Protein AF-A0A7S3YB94-F1 (afdb_monomer_lite)

Organism: Heterosigma akashiwo (NCBI:txid2829)

InterPro domains:
  IPR000061 SWAP/Surp [PF01805] (27-77)
  IPR000061 SWAP/Surp [PS50128] (28-70)
  IPR000061 SWAP/Surp [SM00648] (26-79)
  IPR022030 Splicing factor 3A subunit 1, conserved domain [PF12230] (96-157)
  IPR035967 SWAP/Surp superfamily [G3DSA:1.10.10.790] (22-78)
  IPR035967 SWAP/Surp superfamily [SSF109905] (7-78)
  IPR045146 Splicing factor 3A subunit 1 [PTHR15316] (6-153)

Radius of gyration: 28.1 Å; chains: 1; bounding box: 71×50×61 Å

Foldseek 3Di:
DPLLVDDADDPLQDADDDPPDDPVLVVVLLVLLLCCLVVHDVSLVVCCVVCVVPPSPCCSPPPDPCVVVSVSSNSSNNCVVPPDPVNVVVVVLVVDPVSVVVSVVSNVSNVVVVVVVVVVVVVVVVVVVVVVVPDDPVPDDCPDDDDDDPVPPPPPPPDDDPDDD

Secondary structure (DSSP, 8-state):
--GGGSPPPP-TT-----TT--HHHHHHHHHHHHHHHHH-HHHHHHHHHHTTT-GGGGGGSTTSTTHHHHHHHHHHHHHHHS--HHHHHHHHGGG-HHHHHHHHHHHHHHHHHHHHHHHHHHHHHHHHHHHHHHS-TT-----------GGG------S------

Structure (mmCIF, N/CA/C/O backbone):
data_AF-A0A7S3YB94-F1
#
_entry.id   AF-A0A7S3YB94-F1
#
loop_
_atom_site.group_PDB
_atom_site.id
_atom_site.type_symbol
_atom_site.label_atom_id
_atom_site.label_alt_id
_atom_site.label_comp_id
_atom_site.label_asym_id
_atom_site.label_entity_id
_atom_site.label_seq_id
_atom_site.pdbx_PDB_ins_code
_atom_site.Cartn_x
_atom_site.Cartn_y
_atom_site.Cartn_z
_atom_site.occupancy
_atom_site.B_iso_or_equiv
_atom_site.auth_seq_id
_atom_site.auth_comp_id
_atom_site.auth_asym_id
_atom_site.auth_atom_id
_atom_site.pdbx_PDB_model_num
ATOM 1 N N . GLY A 1 1 ? -10.527 2.412 -29.761 1.00 51.38 1 GLY A N 1
ATOM 2 C CA . GLY A 1 1 ? -9.311 2.355 -28.932 1.00 51.38 1 GLY A CA 1
ATOM 3 C C . GLY A 1 1 ? -9.194 0.952 -28.405 1.00 51.38 1 GLY A C 1
ATOM 4 O O . GLY A 1 1 ? -10.223 0.408 -28.017 1.00 51.38 1 GLY A O 1
ATO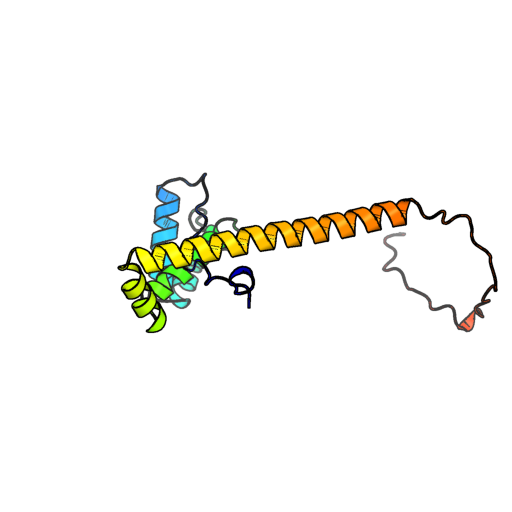M 5 N N . ASP A 1 2 ? -8.004 0.366 -28.475 1.00 60.91 2 ASP A N 1
ATOM 6 C CA . ASP A 1 2 ? -7.754 -0.992 -27.995 1.00 60.91 2 ASP A CA 1
ATOM 7 C C . ASP A 1 2 ? -8.085 -1.064 -26.487 1.00 60.91 2 ASP A C 1
ATOM 9 O O . ASP A 1 2 ? -7.669 -0.170 -25.739 1.00 60.91 2 ASP A O 1
ATOM 13 N N . PRO A 1 3 ? -8.869 -2.051 -26.008 1.00 59.72 3 PRO A N 1
ATOM 14 C CA . PRO A 1 3 ? -9.083 -2.251 -24.575 1.00 59.72 3 PRO A CA 1
ATOM 15 C C . PRO A 1 3 ? -7.771 -2.349 -23.777 1.00 59.72 3 PRO A C 1
ATOM 17 O O . PRO A 1 3 ? -7.775 -2.019 -22.596 1.00 59.72 3 PRO A O 1
ATOM 20 N N . ALA A 1 4 ? -6.645 -2.709 -24.405 1.00 62.25 4 ALA A N 1
ATOM 21 C CA . ALA A 1 4 ? -5.334 -2.769 -23.759 1.00 62.25 4 ALA A CA 1
ATOM 22 C C . ALA A 1 4 ? -4.737 -1.403 -23.348 1.00 62.25 4 ALA A C 1
ATOM 24 O O . ALA A 1 4 ? -3.797 -1.372 -22.554 1.00 62.25 4 ALA A O 1
ATOM 25 N N . ASP A 1 5 ? -5.262 -0.273 -23.837 1.00 67.69 5 ASP A N 1
ATOM 26 C CA . ASP A 1 5 ? -4.726 1.061 -23.510 1.00 67.69 5 ASP A CA 1
ATOM 27 C C . ASP A 1 5 ? -5.325 1.674 -22.234 1.00 67.69 5 ASP A C 1
ATOM 29 O O . ASP A 1 5 ? -4.767 2.616 -21.664 1.00 67.69 5 ASP A O 1
ATOM 33 N N . ARG A 1 6 ? -6.466 1.166 -21.754 1.00 79.06 6 ARG A N 1
ATOM 34 C CA . ARG A 1 6 ? -7.129 1.712 -20.564 1.00 79.06 6 ARG A CA 1
ATOM 35 C C . ARG A 1 6 ? -6.517 1.116 -19.303 1.00 79.06 6 ARG A C 1
ATOM 37 O O . ARG A 1 6 ? -6.617 -0.080 -19.051 1.00 79.06 6 ARG A O 1
ATOM 44 N N . LYS A 1 7 ? -5.936 1.968 -18.454 1.00 84.44 7 LYS A N 1
ATOM 45 C CA . LYS A 1 7 ? -5.388 1.535 -17.163 1.00 84.44 7 LYS A CA 1
ATOM 46 C C . LYS A 1 7 ? -6.494 0.900 -16.300 1.00 84.44 7 LYS A C 1
ATOM 48 O O . LYS A 1 7 ? -7.483 1.577 -16.009 1.00 84.44 7 LYS A O 1
ATOM 53 N N . PRO A 1 8 ? -6.358 -0.370 -15.873 1.00 86.19 8 PRO A N 1
ATOM 54 C CA . PRO A 1 8 ? -7.345 -1.015 -15.023 1.00 86.19 8 PRO A CA 1
ATOM 55 C C . PRO A 1 8 ? -7.399 -0.334 -13.644 1.00 86.19 8 PRO A C 1
ATOM 57 O O . PRO A 1 8 ? -6.379 0.177 -13.167 1.00 86.19 8 PRO A O 1
ATOM 60 N N . PRO A 1 9 ? -8.563 -0.352 -12.968 1.00 83.38 9 PRO A N 1
ATOM 61 C CA . PRO A 1 9 ? -8.719 0.256 -11.646 1.00 83.38 9 PRO A CA 1
ATOM 62 C C . PRO A 1 9 ? -7.762 -0.396 -10.638 1.00 83.38 9 PRO A C 1
ATOM 64 O O . PRO A 1 9 ? -7.574 -1.612 -10.721 1.00 83.38 9 PRO A O 1
ATOM 67 N N . PRO A 1 10 ? -7.146 0.355 -9.704 1.00 82.75 10 PRO A N 1
ATOM 68 C CA . PRO A 1 10 ? -6.154 -0.166 -8.760 1.00 82.75 10 PRO A CA 1
ATOM 69 C C . PRO A 1 10 ? -6.734 -1.215 -7.795 1.00 82.75 10 PRO A C 1
ATOM 71 O O . PRO A 1 10 ? -7.940 -1.297 -7.581 1.00 82.75 10 PRO A O 1
ATOM 74 N N . ARG A 1 11 ? -5.863 -2.047 -7.204 1.00 83.81 11 ARG A N 1
ATOM 75 C CA . ARG A 1 11 ? -6.259 -3.023 -6.171 1.00 83.81 11 ARG A CA 1
ATOM 76 C C . ARG A 1 11 ? -6.208 -2.378 -4.789 1.00 83.81 11 ARG A C 1
ATOM 78 O O . ARG A 1 11 ? -5.248 -2.565 -4.057 1.00 83.81 11 ARG A O 1
ATOM 85 N N . GLU A 1 12 ? -7.245 -1.630 -4.446 1.00 81.31 12 GLU A N 1
ATOM 86 C CA . GLU A 1 12 ? -7.280 -0.835 -3.207 1.00 81.31 12 GLU A CA 1
ATOM 87 C C . GLU A 1 12 ? -7.272 -1.680 -1.923 1.00 81.31 12 GLU A C 1
ATOM 89 O O . GLU A 1 12 ? -6.790 -1.227 -0.893 1.00 81.31 12 GLU A O 1
ATOM 94 N N . PHE A 1 13 ? -7.752 -2.926 -1.994 1.00 84.69 13 PHE A N 1
ATOM 95 C CA . PHE A 1 13 ? -7.882 -3.824 -0.837 1.00 84.69 13 PHE A CA 1
ATOM 96 C C . PHE A 1 13 ? -6.923 -5.023 -0.872 1.00 84.69 13 PHE A C 1
ATOM 98 O O . PHE A 1 13 ? -7.044 -5.942 -0.066 1.00 84.69 13 PHE A O 1
ATOM 105 N N . THR A 1 14 ? -5.978 -5.061 -1.818 1.00 86.12 14 THR A N 1
ATOM 106 C CA . THR A 1 14 ? -4.966 -6.126 -1.879 1.00 86.12 14 THR A CA 1
ATOM 107 C C . THR A 1 14 ? -3.658 -5.599 -1.321 1.00 86.12 14 THR A C 1
ATOM 109 O O . THR A 1 14 ? -2.946 -4.860 -1.995 1.00 86.12 14 THR A O 1
ATOM 112 N N . LEU A 1 15 ? -3.343 -6.001 -0.094 1.00 86.69 15 LEU A N 1
ATOM 113 C CA . LEU A 1 15 ? -2.124 -5.592 0.590 1.00 86.69 15 LEU A CA 1
ATOM 114 C C . LEU A 1 15 ? -1.088 -6.723 0.557 1.00 86.69 15 LEU A C 1
ATOM 116 O O . LEU A 1 15 ? -1.444 -7.870 0.840 1.00 86.69 15 LEU A O 1
ATOM 120 N N . PRO A 1 16 ? 0.185 -6.435 0.231 1.00 83.94 16 PRO A N 1
ATOM 121 C CA . PRO A 1 16 ? 1.249 -7.424 0.325 1.00 83.94 16 PRO A CA 1
ATOM 122 C C . PRO A 1 16 ? 1.500 -7.758 1.799 1.00 83.94 16 PRO A C 1
ATOM 124 O O . PRO A 1 16 ? 1.968 -6.919 2.569 1.00 83.94 16 PRO A O 1
ATOM 127 N N . HIS A 1 17 ? 1.161 -8.982 2.203 1.00 84.12 17 HIS A N 1
ATOM 128 C CA . HIS A 1 17 ? 1.396 -9.455 3.561 1.00 84.12 17 HIS A CA 1
ATOM 129 C C . HIS A 1 17 ? 2.846 -9.947 3.713 1.00 84.12 17 HIS A C 1
ATOM 131 O O . HIS A 1 17 ? 3.269 -10.799 2.926 1.00 84.12 17 HIS A O 1
ATOM 137 N N . PRO A 1 18 ? 3.618 -9.456 4.700 1.00 85.31 18 PRO A N 1
ATOM 138 C CA . PRO A 1 18 ? 4.976 -9.942 4.932 1.00 85.31 18 PRO A CA 1
ATOM 139 C C . PRO A 1 18 ? 4.968 -11.419 5.356 1.00 85.31 18 PRO A C 1
ATOM 141 O O . PRO A 1 18 ? 4.328 -11.781 6.337 1.00 85.31 18 PRO A O 1
ATOM 144 N N . ALA A 1 19 ? 5.697 -12.273 4.634 1.00 75.62 19 ALA A N 1
ATOM 145 C CA . ALA A 1 19 ? 5.631 -13.731 4.797 1.00 75.62 19 ALA A CA 1
ATOM 146 C C . ALA A 1 19 ? 6.264 -14.279 6.095 1.00 75.62 19 ALA A C 1
ATOM 148 O O . ALA A 1 19 ? 6.047 -15.439 6.428 1.00 75.62 19 ALA A O 1
ATOM 149 N N . LEU A 1 20 ? 7.061 -13.476 6.809 1.00 80.12 20 LEU A N 1
ATOM 150 C CA . LEU A 1 20 ? 7.878 -13.916 7.952 1.00 80.12 20 LEU A CA 1
ATOM 151 C C . LEU A 1 20 ? 7.397 -13.372 9.306 1.00 80.12 20 LEU A C 1
ATOM 153 O O . LEU A 1 20 ? 8.154 -13.386 10.273 1.00 80.12 20 LEU A O 1
ATOM 157 N N . LEU A 1 21 ? 6.166 -12.861 9.391 1.00 83.56 21 LEU A N 1
ATOM 158 C CA . LEU A 1 21 ? 5.635 -12.341 10.650 1.00 83.56 21 LEU A CA 1
ATOM 159 C C . LEU A 1 21 ? 5.046 -13.436 11.533 1.00 83.56 21 LEU A C 1
ATOM 161 O O . LEU A 1 21 ? 4.338 -14.328 11.067 1.00 83.56 21 LEU A O 1
ATOM 165 N N . VAL A 1 22 ? 5.282 -13.307 12.836 1.00 89.25 22 VAL A N 1
ATOM 166 C CA . VAL A 1 22 ? 4.600 -14.110 13.850 1.00 89.25 22 VAL A CA 1
ATOM 167 C C . VAL A 1 22 ? 3.122 -13.720 13.867 1.00 89.25 22 VAL A C 1
ATOM 169 O O . VAL A 1 22 ? 2.785 -12.540 13.784 1.00 89.25 22 VAL A O 1
ATOM 172 N N . ALA A 1 23 ? 2.225 -14.701 14.003 1.00 88.88 23 ALA A N 1
ATOM 173 C CA . ALA A 1 23 ? 0.776 -14.470 13.984 1.00 88.88 23 ALA A CA 1
ATOM 174 C C . ALA A 1 23 ? 0.323 -13.388 14.985 1.00 88.88 23 ALA A C 1
ATOM 176 O O . ALA A 1 23 ? -0.501 -12.542 14.653 1.00 88.88 23 ALA A O 1
ATOM 177 N N . VAL A 1 24 ? 0.924 -13.368 16.178 1.00 91.69 24 VAL A N 1
ATOM 178 C CA . VAL A 1 24 ? 0.624 -12.377 17.221 1.00 91.69 24 VAL A CA 1
ATOM 179 C C . VAL A 1 24 ? 0.980 -10.957 16.765 1.00 91.69 24 VAL A C 1
ATOM 181 O O . VAL A 1 24 ? 0.158 -10.054 16.903 1.00 91.69 24 VAL A O 1
ATOM 184 N N . ASP A 1 25 ? 2.150 -10.759 16.151 1.00 91.50 25 ASP A N 1
ATOM 185 C CA . ASP A 1 25 ? 2.573 -9.449 15.631 1.00 91.50 25 ASP A CA 1
ATOM 186 C C . ASP A 1 25 ? 1.645 -8.966 14.515 1.00 91.50 25 ASP A C 1
ATOM 188 O O . ASP A 1 25 ? 1.290 -7.788 14.451 1.00 91.50 25 ASP A O 1
ATOM 192 N N . VAL A 1 26 ? 1.192 -9.885 13.655 1.00 92.81 26 VAL A N 1
ATOM 193 C CA . VAL A 1 26 ? 0.203 -9.578 12.614 1.00 92.81 26 VAL A CA 1
ATOM 194 C C . VAL A 1 26 ? -1.086 -9.044 13.230 1.00 92.81 26 VAL A C 1
ATOM 196 O O . VAL A 1 26 ? -1.631 -8.052 12.737 1.00 92.81 26 VAL A O 1
ATOM 199 N N . ASP A 1 27 ? -1.573 -9.680 14.290 1.00 93.38 27 ASP A N 1
ATOM 200 C CA . ASP A 1 27 ? -2.812 -9.284 14.951 1.00 93.38 27 ASP A CA 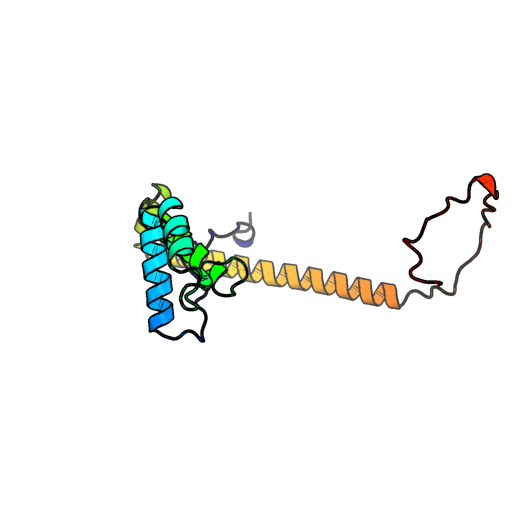1
ATOM 201 C C . ASP A 1 27 ? -2.663 -7.947 15.682 1.00 93.38 27 ASP A C 1
ATOM 203 O O . ASP A 1 27 ? -3.545 -7.095 15.572 1.00 93.38 27 ASP A O 1
ATOM 207 N N . ILE A 1 28 ? -1.521 -7.699 16.329 1.00 94.62 28 ILE A N 1
ATOM 208 C CA . ILE A 1 28 ? -1.211 -6.405 16.958 1.00 94.62 28 ILE A CA 1
ATOM 209 C C . ILE A 1 28 ? -1.210 -5.287 15.913 1.00 94.62 28 ILE A C 1
ATOM 211 O O . ILE A 1 28 ? -1.856 -4.252 16.103 1.00 94.62 28 ILE A O 1
ATOM 215 N N . VAL A 1 29 ? -0.530 -5.487 14.781 1.00 95.12 29 VAL A N 1
ATOM 216 C CA . VAL A 1 29 ? -0.480 -4.495 13.697 1.00 95.12 29 VAL A CA 1
ATOM 217 C C . VAL A 1 29 ? -1.873 -4.255 13.109 1.00 95.12 29 VAL A C 1
ATOM 219 O O . VAL A 1 29 ? -2.262 -3.110 12.881 1.00 95.12 29 VAL A O 1
ATOM 222 N N . LYS A 1 30 ? -2.667 -5.308 12.888 1.00 94.81 30 LYS A N 1
ATOM 223 C CA . LYS A 1 30 ? -4.038 -5.167 12.372 1.00 94.81 30 LYS A CA 1
ATOM 224 C C . LYS A 1 30 ? -4.942 -4.428 13.354 1.00 94.81 30 LYS A C 1
ATOM 226 O O . LYS A 1 30 ? -5.661 -3.525 12.933 1.00 94.81 30 LYS A O 1
ATOM 231 N N . LEU A 1 31 ? -4.900 -4.787 14.634 1.00 96.19 31 LEU A N 1
ATOM 232 C CA . LEU A 1 31 ? -5.734 -4.184 15.670 1.00 96.19 31 LEU A CA 1
ATOM 233 C C . LEU A 1 31 ? -5.403 -2.699 15.838 1.00 96.19 31 LEU A C 1
ATOM 235 O O . LEU A 1 31 ? -6.285 -1.843 15.807 1.00 96.19 31 LEU A O 1
ATOM 239 N N . THR A 1 32 ? -4.115 -2.376 15.946 1.00 96.00 32 THR A N 1
ATOM 240 C CA . THR A 1 32 ? -3.657 -0.983 16.034 1.00 96.00 32 THR A CA 1
ATOM 241 C C . THR A 1 32 ? -4.035 -0.182 14.792 1.00 96.00 32 THR A C 1
ATOM 243 O O . THR A 1 32 ? -4.459 0.969 14.923 1.00 96.00 32 THR A O 1
ATOM 246 N N . ALA A 1 33 ? -3.962 -0.781 13.600 1.00 96.31 33 ALA A N 1
ATOM 247 C CA . ALA A 1 33 ? -4.387 -0.138 12.362 1.00 96.31 33 ALA A CA 1
ATOM 248 C C . ALA A 1 33 ? -5.899 0.139 12.331 1.00 96.31 33 ALA A C 1
ATOM 250 O O . ALA A 1 33 ? -6.297 1.223 11.913 1.00 96.31 33 ALA A O 1
ATOM 251 N N . GLN A 1 34 ? -6.741 -0.775 12.824 1.00 96.12 34 GLN A N 1
ATOM 252 C CA . GLN A 1 34 ? -8.193 -0.566 12.922 1.00 96.12 34 GLN A CA 1
ATOM 253 C C . GLN A 1 34 ? -8.544 0.610 13.841 1.00 96.12 34 GLN A C 1
ATOM 255 O O . GLN A 1 34 ? -9.301 1.496 13.444 1.00 96.12 34 GLN A O 1
ATOM 260 N N . TYR A 1 35 ? -7.962 0.665 15.044 1.00 95.88 35 TYR A N 1
ATOM 261 C CA . TYR A 1 35 ? -8.196 1.785 15.964 1.00 95.88 35 TYR A CA 1
ATOM 262 C C . TYR A 1 35 ? -7.651 3.103 15.417 1.00 95.88 35 TYR A C 1
ATOM 264 O O . TYR A 1 35 ? -8.293 4.145 15.553 1.00 95.88 35 TYR A O 1
ATOM 272 N N . THR A 1 36 ? -6.503 3.058 14.742 1.00 96.12 36 THR A N 1
ATOM 273 C CA . THR A 1 36 ? -5.945 4.230 14.060 1.00 96.12 36 THR A CA 1
ATOM 274 C C . THR A 1 36 ? -6.858 4.707 12.934 1.00 96.12 36 THR A C 1
ATOM 276 O O . THR A 1 36 ? -7.053 5.910 12.792 1.00 96.12 36 THR A O 1
ATOM 279 N N . ALA A 1 37 ? -7.449 3.798 12.158 1.00 95.88 37 ALA A N 1
ATOM 280 C CA . ALA A 1 37 ? -8.381 4.143 11.090 1.00 95.88 37 ALA A CA 1
ATOM 281 C C . ALA A 1 37 ? -9.698 4.732 11.624 1.00 95.88 37 ALA A C 1
ATOM 283 O O . ALA A 1 37 ? -10.246 5.644 11.010 1.00 95.88 37 ALA A O 1
ATOM 284 N N . ALA A 1 38 ? -10.189 4.249 12.769 1.00 94.81 38 ALA A N 1
ATOM 285 C CA . ALA A 1 38 ? -11.437 4.720 13.370 1.00 94.81 38 ALA A CA 1
ATOM 286 C C . ALA A 1 38 ? -11.293 6.057 14.121 1.00 94.81 38 ALA A C 1
ATOM 288 O O . ALA A 1 38 ? -12.152 6.927 14.001 1.00 94.81 38 ALA A O 1
ATOM 289 N N . VAL A 1 39 ? -10.228 6.222 14.912 1.00 94.88 39 VAL A N 1
ATOM 290 C CA . VAL A 1 39 ? -10.029 7.397 15.788 1.00 94.88 39 VAL A CA 1
ATOM 291 C C . VAL A 1 39 ? -9.146 8.462 15.130 1.00 94.88 39 VAL A C 1
ATOM 293 O O . VAL A 1 39 ? -9.295 9.656 15.386 1.00 94.88 39 VAL A O 1
ATOM 296 N N . GLY A 1 40 ? -8.220 8.045 14.268 1.00 91.50 40 GLY A N 1
ATOM 297 C CA . GLY A 1 40 ? -7.313 8.921 13.537 1.00 91.50 40 GLY A CA 1
ATOM 298 C C . GLY A 1 40 ? -5.972 9.179 14.231 1.00 91.50 40 GLY A C 1
ATOM 299 O O . GLY A 1 40 ? -5.561 8.512 15.183 1.00 91.50 40 GLY A O 1
ATOM 300 N N . LYS A 1 41 ? -5.264 10.198 13.731 1.00 90.88 41 LYS A N 1
ATOM 301 C CA . LYS A 1 41 ? -3.896 10.563 14.144 1.00 90.88 41 LYS A CA 1
ATOM 302 C C . LYS A 1 41 ? -3.701 10.830 15.650 1.00 90.88 41 LYS A C 1
ATOM 304 O O . LYS A 1 41 ? -2.628 10.477 16.140 1.00 90.88 41 LYS A O 1
ATOM 309 N N . PRO A 1 42 ? -4.667 11.401 16.404 1.00 93.94 42 PRO A N 1
ATOM 310 C CA . PRO A 1 42 ? -4.492 11.619 17.843 1.00 93.94 42 PRO A CA 1
ATOM 311 C C . PRO A 1 42 ? -4.248 10.323 18.625 1.00 93.94 42 PRO A C 1
ATOM 313 O O . PRO A 1 42 ? -3.409 10.295 19.524 1.00 93.94 42 PRO A O 1
ATOM 316 N N . PHE A 1 43 ? -4.931 9.236 18.248 1.00 94.75 43 PHE A N 1
ATOM 317 C CA . PHE A 1 43 ? -4.733 7.921 18.857 1.00 94.75 43 PHE A CA 1
ATOM 318 C C . PHE A 1 43 ? -3.319 7.394 18.597 1.00 94.75 43 PHE A C 1
ATOM 320 O O . PHE A 1 43 ? -2.637 6.982 19.533 1.00 94.75 43 PHE A O 1
ATOM 327 N N . LEU A 1 44 ? -2.855 7.476 17.346 1.00 93.88 44 LEU A N 1
ATOM 328 C CA . LEU A 1 44 ? -1.518 7.022 16.962 1.00 93.88 44 LEU A CA 1
ATOM 329 C C . LEU A 1 44 ? -0.422 7.793 17.706 1.00 93.88 44 LEU A C 1
ATOM 331 O O . LEU A 1 44 ? 0.514 7.175 18.206 1.00 93.88 44 LEU A O 1
ATOM 335 N N . ALA A 1 45 ? -0.550 9.118 17.828 1.00 93.31 45 ALA A N 1
ATOM 336 C CA . ALA A 1 45 ? 0.414 9.939 18.561 1.00 93.31 45 ALA A CA 1
ATOM 337 C C . ALA A 1 45 ? 0.484 9.553 20.051 1.00 93.31 45 ALA A C 1
ATOM 339 O O . ALA A 1 45 ? 1.575 9.389 20.599 1.00 93.31 45 ALA A O 1
ATOM 340 N N . GLY A 1 46 ? -0.672 9.346 20.691 1.00 94.56 46 GLY A N 1
ATOM 341 C CA . GLY A 1 46 ? -0.736 8.904 22.085 1.00 94.56 46 GLY A CA 1
ATOM 342 C C . GLY A 1 46 ? -0.158 7.502 22.296 1.00 94.56 46 GLY A C 1
ATOM 343 O O .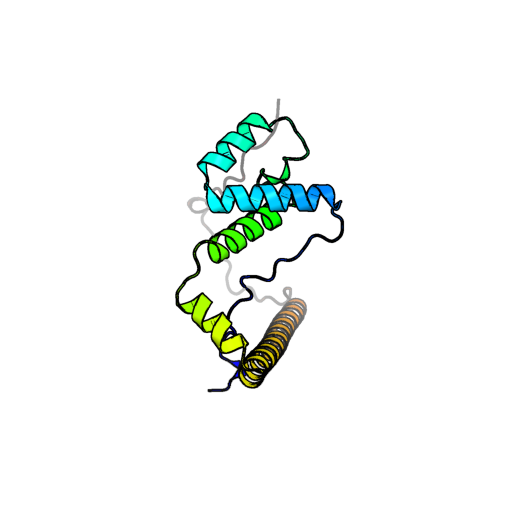 GLY A 1 46 ? 0.570 7.279 23.264 1.00 94.56 46 GLY A O 1
ATOM 344 N N . LEU A 1 47 ? -0.437 6.568 21.382 1.00 94.56 47 LEU A N 1
ATOM 345 C CA . LEU A 1 47 ? 0.111 5.212 21.421 1.00 94.56 47 LEU A CA 1
ATOM 346 C C . LEU A 1 47 ? 1.634 5.222 21.239 1.00 94.56 47 LEU A C 1
ATOM 348 O O . LEU A 1 47 ? 2.344 4.623 22.041 1.00 94.56 47 LEU A O 1
ATOM 352 N N . ALA A 1 48 ? 2.139 5.962 20.249 1.00 93.44 48 ALA A N 1
ATOM 353 C CA . ALA A 1 48 ? 3.570 6.077 19.979 1.00 93.44 48 ALA A CA 1
ATOM 354 C C . ALA A 1 48 ? 4.345 6.685 21.159 1.00 93.44 48 ALA A C 1
ATOM 356 O O . ALA A 1 48 ? 5.473 6.279 21.424 1.00 93.44 48 ALA A O 1
ATOM 357 N N . GLN A 1 49 ? 3.745 7.629 21.894 1.00 94.31 49 GLN A N 1
ATOM 358 C CA . GLN A 1 49 ? 4.361 8.205 23.090 1.00 94.31 49 GLN A CA 1
ATOM 359 C C . GLN A 1 49 ? 4.421 7.203 24.252 1.00 94.31 49 GLN A C 1
ATOM 361 O O . GLN A 1 49 ? 5.439 7.122 24.940 1.00 94.31 49 GLN A O 1
ATOM 366 N N . ARG A 1 50 ? 3.339 6.451 24.487 1.00 94.75 50 ARG A N 1
ATOM 367 C CA . ARG A 1 50 ? 3.249 5.483 25.594 1.00 94.75 50 ARG A CA 1
ATOM 368 C C . ARG A 1 50 ? 4.135 4.261 25.366 1.00 94.75 50 ARG A C 1
ATOM 370 O O . ARG A 1 50 ? 4.827 3.834 26.282 1.00 94.75 50 ARG A O 1
ATOM 377 N N . GLU A 1 51 ? 4.153 3.754 24.139 1.00 94.75 51 GLU A N 1
ATOM 378 C CA . GLU A 1 51 ? 4.868 2.534 23.750 1.00 94.75 51 GLU A CA 1
ATOM 379 C C . GLU A 1 51 ? 6.249 2.824 23.134 1.00 94.75 51 GLU A C 1
ATOM 381 O O . GLU A 1 51 ? 6.855 1.953 22.520 1.00 94.75 51 GLU A O 1
ATOM 386 N N . ALA A 1 52 ? 6.802 4.029 23.318 1.00 91.31 52 ALA A N 1
ATOM 387 C CA . ALA A 1 52 ? 8.073 4.441 22.705 1.00 91.31 52 ALA A CA 1
ATOM 388 C C . ALA A 1 52 ? 9.269 3.527 23.044 1.00 91.31 52 ALA A C 1
ATOM 390 O O . ALA A 1 52 ? 10.251 3.483 22.300 1.00 91.31 52 ALA A O 1
ATOM 391 N N . ARG A 1 53 ? 9.199 2.834 24.189 1.00 92.56 53 ARG A N 1
ATOM 392 C CA . ARG A 1 53 ? 10.227 1.908 24.692 1.00 92.56 53 ARG A CA 1
ATOM 393 C C . ARG A 1 53 ? 9.906 0.436 24.417 1.00 92.56 53 ARG A C 1
ATOM 395 O O . ARG A 1 53 ? 10.678 -0.420 24.836 1.00 92.56 53 ARG A O 1
ATOM 402 N N . ASN A 1 54 ? 8.782 0.142 23.767 1.00 94.00 54 ASN A N 1
ATOM 403 C CA . ASN A 1 54 ? 8.331 -1.214 23.494 1.00 94.00 54 ASN A CA 1
ATOM 404 C C . ASN A 1 54 ? 8.641 -1.597 22.035 1.00 94.00 54 ASN A C 1
ATOM 406 O O . ASN A 1 54 ? 7.996 -1.069 21.125 1.00 94.00 54 ASN A O 1
ATOM 410 N N . PRO A 1 55 ? 9.567 -2.544 21.791 1.00 91.94 55 PRO A N 1
ATOM 411 C CA . PRO A 1 55 ? 9.935 -2.958 20.436 1.00 91.94 55 PRO A CA 1
ATOM 412 C C . PRO A 1 55 ? 8.763 -3.516 19.621 1.00 91.94 55 PRO A C 1
ATOM 414 O O . PRO A 1 55 ? 8.747 -3.412 18.399 1.00 91.94 55 PRO A O 1
ATOM 417 N N . GLN A 1 56 ? 7.737 -4.059 20.285 1.00 92.12 56 GLN A N 1
ATOM 418 C CA . GLN A 1 56 ? 6.555 -4.605 19.619 1.00 92.12 56 GLN A CA 1
ATOM 419 C C . GLN A 1 56 ? 5.759 -3.533 18.855 1.00 92.12 56 GLN A C 1
ATOM 421 O O . GLN A 1 56 ? 5.036 -3.865 17.923 1.00 92.12 56 GLN A O 1
ATOM 426 N N . PHE A 1 57 ? 5.912 -2.252 19.214 1.00 95.00 57 PHE A N 1
ATOM 427 C CA . PHE A 1 57 ? 5.280 -1.111 18.543 1.00 95.00 57 PHE A CA 1
ATOM 428 C C . PHE A 1 57 ? 6.254 -0.302 17.672 1.00 95.00 57 PHE A C 1
ATOM 430 O O . PHE A 1 57 ? 5.883 0.754 17.153 1.00 95.00 57 PHE A O 1
ATOM 437 N N . ASP A 1 58 ? 7.475 -0.793 17.432 1.00 94.12 58 ASP A N 1
ATOM 438 C CA . ASP A 1 58 ? 8.441 -0.098 16.570 1.00 94.12 58 ASP A CA 1
ATOM 439 C C . ASP A 1 58 ? 7.957 0.033 15.120 1.00 94.12 58 ASP A C 1
ATOM 441 O O . ASP A 1 58 ? 8.384 0.946 14.414 1.00 94.12 58 ASP A O 1
ATOM 445 N N . PHE A 1 59 ? 6.992 -0.789 14.691 1.00 94.12 59 PHE A N 1
ATOM 446 C CA . PHE A 1 59 ? 6.333 -0.649 13.390 1.00 94.12 59 PHE A CA 1
ATOM 447 C C . PHE A 1 59 ? 5.597 0.684 13.194 1.00 94.12 59 PHE A C 1
ATOM 449 O O . PHE A 1 59 ? 5.259 1.009 12.059 1.00 94.12 59 PHE A O 1
ATOM 456 N N . LEU A 1 60 ? 5.350 1.457 14.259 1.00 94.56 60 LEU A N 1
ATOM 457 C CA . LEU A 1 60 ? 4.802 2.815 14.174 1.00 94.56 60 LEU A CA 1
ATOM 458 C C . LEU A 1 60 ? 5.829 3.837 13.656 1.00 94.56 60 LEU A C 1
ATOM 460 O O . LEU A 1 60 ? 5.447 4.938 13.255 1.00 94.56 60 LEU A O 1
ATOM 464 N N . LYS A 1 61 ? 7.125 3.501 13.663 1.00 93.06 61 LYS A N 1
ATOM 465 C CA . LYS A 1 61 ? 8.206 4.378 13.198 1.00 93.06 61 LYS A CA 1
ATOM 466 C C . LYS A 1 61 ? 8.401 4.219 11.684 1.00 93.06 61 LYS A C 1
ATOM 468 O O . LYS A 1 61 ? 8.536 3.087 11.225 1.00 93.06 61 LYS A O 1
ATOM 473 N N . PRO A 1 62 ? 8.539 5.314 10.911 1.00 93.12 62 PRO A N 1
ATOM 474 C CA . PRO A 1 62 ? 8.763 5.242 9.462 1.00 93.12 62 PRO A CA 1
ATOM 475 C C . PRO A 1 62 ? 10.008 4.459 9.030 1.00 93.12 62 PRO A C 1
ATOM 477 O O . PRO A 1 62 ? 10.070 3.981 7.903 1.00 93.12 62 PRO A O 1
ATOM 480 N N . SER A 1 63 ? 10.998 4.327 9.915 1.00 93.00 63 SER A N 1
ATOM 481 C CA . SER A 1 63 ? 12.219 3.555 9.673 1.00 93.00 63 SER A CA 1
ATOM 482 C C . SER A 1 63 ? 12.007 2.039 9.704 1.00 93.00 63 SER A C 1
ATOM 484 O O . SER A 1 63 ? 12.876 1.297 9.252 1.00 93.00 63 SER A O 1
ATOM 486 N N . HIS A 1 64 ? 10.891 1.557 10.254 1.00 92.62 64 HIS A N 1
ATOM 487 C CA . HIS A 1 64 ? 10.633 0.132 10.401 1.00 92.62 64 HIS A CA 1
ATOM 488 C C . HIS A 1 64 ? 10.021 -0.463 9.128 1.00 92.62 64 HIS A C 1
ATOM 490 O O . HIS A 1 64 ? 9.102 0.102 8.538 1.00 92.62 64 HIS A O 1
ATOM 496 N N . VAL A 1 65 ? 10.458 -1.665 8.744 1.00 90.56 65 VAL A N 1
ATOM 497 C CA . VAL A 1 65 ? 10.013 -2.353 7.513 1.00 90.56 65 VAL A CA 1
ATOM 498 C C . VAL A 1 65 ? 8.489 -2.549 7.471 1.00 90.56 65 VAL A C 1
ATOM 500 O O . VAL A 1 65 ? 7.865 -2.458 6.415 1.00 90.56 65 VAL A O 1
ATOM 503 N N . LEU A 1 66 ? 7.864 -2.771 8.631 1.00 92.25 66 LEU A N 1
ATOM 504 C CA . LEU A 1 66 ? 6.412 -2.963 8.742 1.00 92.25 66 LEU A CA 1
ATOM 505 C C . LEU A 1 66 ? 5.592 -1.672 8.683 1.00 92.25 66 LEU A C 1
ATOM 507 O O . LEU A 1 66 ? 4.371 -1.758 8.576 1.00 92.25 66 LEU A O 1
ATOM 511 N N . PHE A 1 67 ? 6.213 -0.493 8.720 1.00 93.44 67 PHE A N 1
ATOM 512 C CA . PHE A 1 67 ? 5.479 0.772 8.670 1.00 93.44 67 PHE A CA 1
ATOM 513 C C . PHE A 1 67 ? 4.689 0.925 7.364 1.00 93.44 67 PHE A C 1
ATOM 515 O O . PHE A 1 67 ? 3.540 1.368 7.372 1.00 93.44 67 PHE A O 1
ATOM 522 N N . ALA A 1 68 ? 5.257 0.483 6.238 1.00 93.00 68 ALA A N 1
ATOM 523 C CA . ALA A 1 68 ? 4.560 0.478 4.951 1.00 93.00 68 ALA A CA 1
ATOM 524 C C . ALA A 1 68 ? 3.330 -0.450 4.966 1.00 93.00 68 ALA A C 1
ATOM 526 O O . ALA A 1 68 ? 2.270 -0.097 4.457 1.00 93.00 68 ALA A O 1
ATOM 527 N N . TYR A 1 69 ? 3.443 -1.616 5.607 1.00 93.25 69 TYR A N 1
ATOM 528 C CA . TYR A 1 69 ? 2.326 -2.548 5.764 1.00 93.25 69 TYR A CA 1
ATOM 529 C C . TYR A 1 69 ? 1.242 -1.988 6.699 1.00 93.25 69 TYR A C 1
ATOM 531 O O . TYR A 1 69 ? 0.058 -2.023 6.370 1.00 93.25 69 TYR A O 1
ATOM 539 N N . PHE A 1 70 ? 1.644 -1.406 7.832 1.00 94.88 70 PHE A N 1
ATOM 540 C CA . PHE A 1 70 ? 0.746 -0.754 8.784 1.00 94.88 70 PHE A CA 1
ATOM 541 C C . PHE A 1 70 ? -0.017 0.417 8.152 1.00 94.88 70 PHE A C 1
ATOM 543 O O . PHE A 1 70 ? -1.239 0.485 8.261 1.00 94.88 70 PHE A O 1
ATOM 550 N N . THR A 1 71 ? 0.669 1.320 7.451 1.00 94.12 71 THR A N 1
ATOM 551 C CA . THR A 1 71 ? 0.024 2.480 6.813 1.00 94.12 71 THR A CA 1
ATOM 552 C C . THR A 1 71 ? -0.951 2.061 5.715 1.00 94.12 71 THR A C 1
ATOM 554 O O . THR A 1 71 ? -2.046 2.616 5.634 1.00 94.12 71 THR A O 1
ATOM 557 N N . ALA A 1 72 ? -0.609 1.035 4.931 1.00 93.88 72 ALA A N 1
ATOM 558 C CA . ALA A 1 72 ? -1.509 0.489 3.923 1.00 93.88 72 ALA A CA 1
ATOM 559 C C . ALA A 1 72 ? -2.754 -0.177 4.545 1.00 93.88 72 ALA A C 1
ATOM 561 O O . ALA A 1 72 ? -3.855 -0.039 4.014 1.00 93.88 72 ALA A O 1
ATOM 562 N N . LEU A 1 73 ? -2.611 -0.839 5.702 1.00 94.88 73 LEU A N 1
ATOM 563 C CA . LEU A 1 73 ? -3.751 -1.347 6.474 1.00 94.88 73 LEU A CA 1
ATOM 564 C C . LEU A 1 73 ? -4.644 -0.220 6.992 1.00 94.88 73 LEU A C 1
ATOM 566 O O . LEU A 1 73 ? -5.863 -0.327 6.891 1.00 94.88 73 LEU A O 1
ATOM 570 N N . VAL A 1 74 ? -4.062 0.852 7.536 1.00 95.06 74 VAL A N 1
ATOM 571 C CA . VAL A 1 74 ? -4.827 2.009 8.027 1.00 95.06 74 VAL A CA 1
ATOM 572 C C . VAL A 1 74 ? -5.659 2.628 6.902 1.00 95.06 74 VAL A C 1
ATOM 574 O O . VAL A 1 74 ? -6.844 2.879 7.111 1.00 95.06 74 VAL A O 1
ATOM 577 N N . ASP A 1 75 ? -5.083 2.823 5.709 1.00 93.25 75 ASP A N 1
ATOM 578 C CA . ASP A 1 75 ? -5.819 3.345 4.546 1.00 93.25 75 ASP A CA 1
ATOM 579 C C . ASP A 1 75 ? -6.953 2.396 4.124 1.00 93.25 75 ASP A C 1
ATOM 581 O O . ASP A 1 75 ? -8.103 2.814 3.978 1.00 93.25 75 ASP A O 1
ATOM 585 N N . ALA A 1 76 ? -6.671 1.093 4.017 1.00 93.31 76 ALA A N 1
ATOM 586 C CA . ALA A 1 76 ? -7.684 0.100 3.665 1.00 93.31 76 ALA A CA 1
ATOM 587 C C . ALA A 1 76 ? -8.844 0.062 4.679 1.00 93.31 76 ALA A C 1
ATOM 589 O O . ALA A 1 76 ? -10.011 0.077 4.285 1.00 93.31 76 ALA A O 1
ATOM 590 N N . TYR A 1 77 ? -8.548 0.063 5.983 1.00 95.00 77 TYR A N 1
ATOM 591 C CA . TYR A 1 77 ? -9.579 0.090 7.021 1.00 95.00 77 TYR A CA 1
ATOM 592 C C . TYR A 1 77 ? -10.375 1.397 7.013 1.00 95.00 77 TYR A C 1
ATOM 594 O O . TYR A 1 77 ? -11.597 1.351 7.143 1.00 95.00 77 TYR A O 1
ATOM 602 N N . ALA A 1 78 ? -9.729 2.547 6.806 1.00 93.62 78 ALA A N 1
ATOM 603 C CA . ALA A 1 78 ? -10.418 3.834 6.723 1.00 93.62 78 ALA A CA 1
ATOM 604 C C . ALA A 1 78 ? -11.427 3.860 5.560 1.00 93.62 78 ALA A C 1
ATOM 606 O O . ALA A 1 78 ? -12.570 4.285 5.741 1.00 93.62 78 ALA A O 1
ATOM 607 N N . ARG A 1 79 ? -11.049 3.319 4.394 1.00 91.38 79 ARG A N 1
ATOM 608 C CA . ARG A 1 79 ? -11.946 3.169 3.232 1.00 91.38 79 ARG A CA 1
ATOM 609 C C . ARG A 1 79 ? -13.118 2.228 3.503 1.00 91.38 79 ARG A C 1
ATOM 611 O O . ARG A 1 79 ? -14.218 2.479 3.021 1.00 91.38 79 ARG A O 1
ATOM 618 N N . CYS A 1 80 ? -12.906 1.164 4.277 1.00 91.69 80 CYS A N 1
ATOM 619 C CA . CYS A 1 80 ? -13.979 0.253 4.680 1.00 91.69 80 CYS A CA 1
ATOM 620 C C . CYS A 1 80 ? -14.957 0.894 5.677 1.00 91.69 80 CYS A C 1
ATOM 622 O O . CYS A 1 80 ? -16.153 0.618 5.611 1.00 91.69 80 CYS A O 1
ATOM 624 N N . LEU A 1 81 ? -14.467 1.735 6.595 1.00 92.06 81 LEU A N 1
ATOM 625 C CA . LEU A 1 81 ? -15.297 2.419 7.593 1.00 92.06 81 LEU A CA 1
ATOM 626 C C . LEU A 1 81 ? -16.145 3.540 6.977 1.00 92.06 81 LEU A C 1
ATOM 628 O O . LEU A 1 81 ? -17.287 3.742 7.385 1.00 92.06 81 LEU A O 1
ATOM 632 N N . ALA A 1 82 ? -15.609 4.242 5.977 1.00 89.50 82 ALA A N 1
ATOM 633 C CA . ALA A 1 82 ? -16.301 5.306 5.256 1.00 89.50 82 ALA A CA 1
ATOM 634 C C . ALA A 1 82 ? -16.289 5.043 3.736 1.00 89.50 82 ALA A C 1
ATOM 636 O O . ALA A 1 82 ? -15.580 5.727 2.993 1.00 89.50 82 ALA A O 1
ATOM 637 N N . PRO A 1 83 ? -17.065 4.054 3.246 1.00 89.31 83 PRO A N 1
ATOM 638 C CA . PRO A 1 83 ? -17.054 3.689 1.836 1.00 89.31 83 PRO A CA 1
ATOM 639 C C . PRO A 1 83 ? -17.691 4.787 0.981 1.00 89.31 83 PRO A C 1
ATOM 641 O O . PRO A 1 83 ? -18.784 5.277 1.280 1.00 89.31 83 PRO A O 1
ATOM 644 N N . SER A 1 84 ? -17.029 5.137 -0.123 1.00 89.44 84 SER A N 1
ATOM 645 C CA . SER A 1 84 ? -17.587 6.039 -1.132 1.00 89.44 84 SER A CA 1
ATOM 646 C C . SER A 1 84 ? -18.774 5.391 -1.858 1.00 89.44 84 SER A C 1
ATOM 648 O O . SER A 1 84 ? -18.910 4.165 -1.895 1.00 89.44 84 SER A O 1
ATOM 650 N N . SER A 1 85 ? -19.640 6.204 -2.473 1.00 87.75 85 SER A N 1
ATOM 651 C CA . SER A 1 85 ? -20.736 5.697 -3.316 1.00 87.75 85 SER A CA 1
ATOM 652 C C . SER A 1 85 ? -20.215 4.797 -4.442 1.00 87.75 85 SER A C 1
ATOM 654 O O . SER A 1 85 ? -20.758 3.718 -4.662 1.00 87.75 85 SER A O 1
ATOM 656 N N . ALA A 1 86 ? -19.102 5.188 -5.068 1.00 86.69 86 ALA A N 1
ATOM 657 C CA . ALA A 1 86 ? -18.425 4.405 -6.097 1.00 86.69 86 ALA A CA 1
ATOM 658 C C . ALA A 1 86 ? -17.910 3.051 -5.576 1.00 86.69 86 ALA A C 1
ATOM 660 O O . ALA A 1 86 ? -18.006 2.047 -6.277 1.00 86.69 86 ALA A O 1
ATOM 661 N N . ALA A 1 87 ? -17.391 2.991 -4.343 1.00 85.44 87 ALA A N 1
ATOM 662 C CA . ALA A 1 87 ? -16.938 1.734 -3.747 1.00 85.44 87 ALA A CA 1
ATOM 663 C C . ALA A 1 87 ? -18.103 0.759 -3.517 1.00 85.44 87 ALA A C 1
ATOM 665 O O . ALA A 1 87 ? -17.952 -0.438 -3.748 1.00 85.44 87 ALA A O 1
ATOM 666 N N . ARG A 1 88 ? -19.277 1.262 -3.112 1.00 87.50 88 ARG A N 1
ATOM 667 C CA . ARG A 1 88 ? -20.487 0.437 -2.952 1.00 87.50 88 ARG A CA 1
ATOM 668 C C . ARG A 1 88 ? -20.975 -0.111 -4.292 1.00 87.50 88 ARG A C 1
ATOM 670 O O . ARG A 1 88 ? -21.177 -1.312 -4.419 1.00 87.50 88 ARG A O 1
ATOM 677 N N . GLU A 1 89 ? -21.044 0.735 -5.315 1.00 87.81 89 GLU A N 1
ATOM 678 C CA . GLU A 1 89 ? -21.415 0.316 -6.673 1.00 87.81 89 GLU A CA 1
ATOM 679 C C . GLU A 1 89 ? -20.418 -0.704 -7.266 1.00 87.81 89 GLU A C 1
ATOM 681 O O . GLU A 1 89 ? -20.795 -1.661 -7.950 1.00 87.81 89 GLU A O 1
ATOM 686 N N . ALA A 1 90 ? -19.125 -0.557 -6.961 1.00 85.31 90 ALA A N 1
ATOM 687 C CA . ALA A 1 90 ? -18.097 -1.517 -7.355 1.00 85.31 90 ALA A CA 1
ATOM 688 C C . ALA A 1 90 ? -18.275 -2.897 -6.688 1.00 85.31 90 ALA A C 1
ATOM 690 O O . ALA A 1 90 ? -17.921 -3.916 -7.287 1.00 85.31 90 ALA A O 1
ATOM 691 N N . VAL A 1 91 ? -18.819 -2.943 -5.468 1.00 86.69 91 VAL A N 1
ATOM 692 C CA . VAL A 1 91 ? -19.174 -4.197 -4.785 1.00 86.69 91 VAL A CA 1
ATOM 693 C C . VAL A 1 91 ? -20.420 -4.813 -5.417 1.00 86.69 91 VAL A C 1
ATOM 695 O O . VAL A 1 91 ? -20.391 -5.996 -5.754 1.00 86.69 91 VAL A O 1
ATOM 698 N N . ASP A 1 92 ? -21.460 -4.016 -5.672 1.00 87.94 92 ASP A N 1
ATOM 699 C CA . ASP A 1 92 ? -22.708 -4.490 -6.287 1.00 87.94 92 ASP A CA 1
ATOM 700 C C . ASP A 1 92 ? -22.474 -5.050 -7.698 1.00 87.94 92 ASP A C 1
ATOM 702 O O . ASP A 1 92 ? -22.953 -6.129 -8.052 1.00 87.94 92 ASP A O 1
ATOM 706 N N . SER A 1 93 ? -21.652 -4.371 -8.502 1.00 85.00 93 SER A N 1
ATOM 707 C CA . SER A 1 93 ? -21.233 -4.869 -9.821 1.00 85.00 93 SER A CA 1
ATOM 708 C C . SER A 1 93 ? -20.358 -6.126 -9.753 1.00 85.00 93 SER A C 1
ATOM 710 O O . SER A 1 93 ? -20.288 -6.869 -10.732 1.00 85.00 93 SER A O 1
ATOM 712 N N . GLY A 1 94 ? -19.720 -6.395 -8.610 1.00 83.56 94 GLY A N 1
ATOM 713 C CA . GLY A 1 94 ? -18.924 -7.594 -8.353 1.00 83.56 94 GLY A CA 1
ATOM 714 C C . GLY A 1 94 ? -19.743 -8.858 -8.073 1.00 83.56 94 GLY A C 1
ATOM 715 O O . GLY A 1 94 ? -19.166 -9.943 -8.035 1.00 83.56 94 GLY A O 1
ATOM 716 N N . ILE A 1 95 ? -21.064 -8.738 -7.899 1.00 87.38 95 ILE A N 1
ATOM 717 C CA . ILE A 1 95 ? -21.977 -9.882 -7.739 1.00 87.38 95 ILE A CA 1
ATOM 718 C C . ILE A 1 95 ? -22.149 -10.627 -9.075 1.00 87.38 95 ILE A C 1
ATOM 720 O O . ILE A 1 95 ? -22.323 -11.847 -9.104 1.00 87.38 95 ILE A O 1
ATOM 724 N N . ASP A 1 96 ? -22.059 -9.904 -10.193 1.00 92.44 96 ASP A N 1
ATOM 725 C CA . ASP A 1 96 ? -22.193 -10.462 -11.535 1.00 92.44 96 ASP A CA 1
ATOM 726 C C . ASP A 1 96 ? -20.874 -11.084 -12.026 1.00 92.44 96 ASP A C 1
ATOM 728 O O . ASP A 1 96 ? -19.858 -10.411 -12.229 1.00 92.44 96 ASP A O 1
ATOM 732 N N . LYS A 1 97 ? -20.906 -12.398 -12.274 1.00 90.56 97 LYS A N 1
ATOM 733 C CA . LYS A 1 97 ? -19.750 -13.177 -12.735 1.00 90.56 97 LYS A CA 1
ATOM 734 C C . LYS A 1 97 ? -19.204 -12.684 -14.077 1.00 90.56 97 LYS A C 1
ATOM 736 O O . LYS A 1 97 ? -17.989 -12.731 -14.269 1.00 90.56 97 LYS A O 1
ATOM 741 N N . GLN A 1 98 ? -20.062 -12.225 -14.994 1.00 91.56 98 GLN A N 1
ATOM 742 C CA . GLN A 1 98 ? -19.619 -11.775 -16.319 1.00 91.56 98 GLN A CA 1
ATOM 743 C C . GLN A 1 98 ? -18.802 -10.485 -16.212 1.00 91.56 98 GLN A C 1
ATOM 745 O O . GLN A 1 98 ? -17.685 -10.423 -16.723 1.00 91.56 98 GLN A O 1
ATOM 750 N N . LYS A 1 99 ? -19.286 -9.509 -15.437 1.00 87.88 99 LYS A N 1
ATOM 751 C CA . LYS A 1 99 ? -18.563 -8.252 -15.178 1.00 87.88 99 LYS A CA 1
ATOM 752 C C . LYS A 1 99 ? -17.227 -8.479 -14.475 1.00 87.88 99 LYS A C 1
ATOM 754 O O . LYS A 1 99 ? -16.229 -7.826 -14.788 1.00 87.88 99 LYS A O 1
ATOM 759 N N . VAL A 1 100 ? -17.174 -9.425 -13.534 1.00 90.31 100 VAL A N 1
ATOM 760 C CA . VAL A 1 100 ? -15.915 -9.804 -12.876 1.00 90.31 100 VAL A CA 1
ATOM 761 C C . VAL A 1 100 ? -14.927 -10.389 -13.884 1.00 90.31 100 VAL A C 1
ATOM 763 O O . VAL A 1 100 ? -13.758 -9.999 -13.868 1.00 90.31 100 VAL A O 1
ATOM 766 N N . LEU A 1 101 ? -15.381 -11.280 -14.771 1.00 90.44 101 LEU A N 1
ATOM 767 C CA . LEU A 1 101 ? -14.535 -11.871 -15.807 1.00 90.44 101 LEU A CA 1
ATOM 768 C C . LEU A 1 101 ? -13.987 -10.802 -16.758 1.00 90.44 101 LEU A C 1
ATOM 770 O O . LEU A 1 101 ? -12.779 -10.761 -16.978 1.00 90.44 101 LEU A O 1
ATOM 774 N N . GLU A 1 102 ? -14.837 -9.903 -17.256 1.00 89.94 102 GLU A N 1
ATOM 775 C CA . GLU A 1 102 ? -14.427 -8.787 -18.118 1.00 89.94 102 GLU A CA 1
ATOM 776 C C . GLU A 1 102 ? -13.338 -7.935 -17.459 1.00 89.94 102 GLU A C 1
ATOM 778 O O . GLU A 1 102 ? -12.305 -7.654 -18.069 1.00 89.94 102 GLU A O 1
ATOM 783 N N . ARG A 1 103 ? -13.509 -7.592 -16.176 1.00 87.62 103 ARG A N 1
ATOM 784 C CA . ARG A 1 103 ? -12.519 -6.826 -15.406 1.00 87.62 103 ARG A CA 1
ATOM 785 C C . ARG A 1 103 ? -11.181 -7.557 -15.281 1.00 87.62 103 ARG A C 1
ATOM 787 O O . ARG A 1 103 ? -10.128 -6.922 -15.365 1.00 87.62 103 ARG A O 1
ATOM 794 N N . VAL A 1 104 ? -11.208 -8.869 -15.042 1.00 89.62 104 VAL A N 1
ATOM 795 C CA . VAL A 1 104 ? -9.996 -9.692 -14.903 1.00 89.62 104 VAL A CA 1
ATOM 796 C C . VAL A 1 104 ? -9.280 -9.835 -16.244 1.00 89.62 104 VAL A C 1
ATOM 798 O O . VAL A 1 104 ? -8.068 -9.638 -16.298 1.00 89.62 104 VAL A O 1
ATOM 801 N N . VAL A 1 105 ? -10.017 -10.109 -17.322 1.00 91.81 105 VAL A N 1
ATOM 802 C CA . VAL A 1 105 ? -9.465 -10.235 -18.679 1.00 91.81 105 VAL A CA 1
ATOM 803 C C . VAL A 1 105 ? -8.859 -8.914 -19.143 1.00 91.81 105 VAL A C 1
ATOM 805 O O . VAL A 1 105 ? -7.720 -8.904 -19.597 1.00 91.81 105 VAL A O 1
ATOM 808 N N . HIS A 1 106 ? -9.567 -7.798 -18.963 1.00 89.75 106 HIS A N 1
ATOM 809 C CA . HIS A 1 106 ? -9.066 -6.463 -19.296 1.00 89.75 106 HIS A CA 1
ATOM 810 C C . HIS A 1 106 ? -7.757 -6.147 -18.564 1.00 89.75 106 HIS A C 1
ATOM 812 O O . HIS A 1 106 ? -6.790 -5.684 -19.164 1.00 89.75 106 HIS A O 1
ATOM 818 N N . ARG A 1 107 ? -7.693 -6.445 -17.261 1.00 90.88 107 ARG A N 1
ATOM 819 C CA . ARG A 1 107 ? -6.465 -6.265 -16.482 1.00 90.88 107 ARG A CA 1
ATOM 820 C C . ARG A 1 107 ? -5.330 -7.156 -16.989 1.00 90.88 107 ARG A C 1
ATOM 822 O O . ARG A 1 107 ? -4.223 -6.661 -17.129 1.00 90.88 107 ARG A O 1
ATOM 829 N N . TRP A 1 108 ? -5.596 -8.426 -17.293 1.00 91.50 108 TRP A N 1
ATOM 830 C CA . TRP A 1 108 ? -4.584 -9.331 -17.848 1.00 91.50 108 TRP A CA 1
ATOM 831 C C . TRP A 1 108 ? -4.048 -8.841 -19.201 1.00 91.50 108 TRP A C 1
ATOM 833 O O . TRP A 1 108 ? -2.839 -8.846 -19.419 1.00 91.50 108 TRP A O 1
ATOM 843 N N . GLN A 1 109 ? -4.929 -8.372 -20.089 1.00 91.81 109 GLN A N 1
ATOM 844 C CA . GLN A 1 109 ? -4.539 -7.781 -21.372 1.00 91.81 109 GLN A CA 1
ATOM 845 C C . GLN A 1 109 ? -3.648 -6.550 -21.174 1.00 91.81 109 GLN A C 1
ATOM 847 O O . GLN A 1 109 ? -2.612 -6.437 -21.828 1.00 91.81 109 GLN A O 1
ATOM 852 N N . TYR A 1 110 ? -4.024 -5.664 -20.246 1.00 90.75 110 TYR A N 1
ATOM 853 C CA . TYR A 1 110 ? -3.229 -4.491 -19.896 1.00 90.75 110 TYR A CA 1
ATOM 854 C C . TYR A 1 110 ? -1.857 -4.880 -19.338 1.00 90.75 110 TYR A C 1
ATOM 856 O O . TYR A 1 110 ? -0.844 -4.383 -19.821 1.00 90.75 110 TYR A O 1
ATOM 864 N N . ASP A 1 111 ? -1.805 -5.791 -18.363 1.00 90.06 111 ASP A N 1
ATOM 865 C CA . ASP A 1 111 ? -0.555 -6.229 -17.732 1.00 90.06 111 ASP A CA 1
ATOM 866 C C . ASP A 1 111 ? 0.394 -6.837 -18.780 1.00 90.06 111 ASP A C 1
ATOM 868 O O . ASP A 1 111 ? 1.560 -6.451 -18.852 1.00 90.06 111 ASP A O 1
ATOM 872 N N . LYS A 1 112 ? -0.127 -7.680 -19.683 1.00 92.44 112 LYS A N 1
ATOM 873 C CA . LYS A 1 112 ? 0.639 -8.238 -20.807 1.00 92.44 112 LYS A CA 1
ATOM 874 C C . LYS A 1 112 ? 1.183 -7.144 -21.736 1.00 92.44 112 LYS A C 1
ATOM 876 O O . LYS A 1 112 ? 2.350 -7.177 -22.114 1.00 92.44 112 LYS A O 1
ATOM 881 N N . ALA A 1 113 ? 0.361 -6.160 -22.104 1.00 91.06 113 ALA A N 1
ATOM 882 C CA . ALA A 1 113 ? 0.792 -5.055 -22.962 1.00 91.06 113 ALA A CA 1
ATOM 883 C C . ALA A 1 113 ? 1.856 -4.172 -22.286 1.00 91.06 113 ALA A C 1
ATOM 885 O O . ALA A 1 113 ? 2.789 -3.715 -22.946 1.00 91.06 113 ALA A O 1
ATOM 886 N N . GLN A 1 114 ? 1.743 -3.944 -20.975 1.00 90.31 114 GLN A N 1
ATOM 887 C CA . GLN A 1 114 ? 2.752 -3.217 -20.202 1.00 90.31 114 GLN A CA 1
ATOM 888 C C . GLN A 1 114 ? 4.074 -3.980 -20.123 1.00 90.31 114 GLN A C 1
ATOM 890 O O . GLN A 1 114 ? 5.131 -3.364 -20.239 1.00 90.31 114 GLN A O 1
ATOM 895 N N . GLU A 1 115 ? 4.037 -5.303 -19.952 1.00 90.38 115 GLU A N 1
ATOM 896 C CA . GLU A 1 115 ? 5.241 -6.137 -19.957 1.00 90.38 115 GLU A CA 1
ATOM 897 C C . GLU A 1 115 ? 5.977 -6.066 -21.296 1.00 90.38 115 GLU A C 1
ATOM 899 O O . GLU A 1 115 ? 7.190 -5.852 -21.301 1.00 90.38 115 GLU A O 1
ATOM 904 N N . GLU A 1 116 ? 5.256 -6.159 -22.416 1.00 91.31 116 GLU A N 1
ATOM 905 C CA . GLU A 1 116 ? 5.847 -6.021 -23.753 1.00 91.31 116 GLU A CA 1
ATOM 906 C C . GLU A 1 116 ? 6.422 -4.617 -23.979 1.00 91.31 116 GLU A C 1
ATOM 908 O O . GLU A 1 116 ? 7.548 -4.488 -24.455 1.00 91.31 116 GLU A O 1
ATOM 913 N N . ARG A 1 117 ? 5.715 -3.553 -23.564 1.00 91.00 117 ARG A N 1
ATOM 914 C CA . ARG A 1 117 ? 6.237 -2.173 -23.628 1.00 91.00 117 ARG A CA 1
ATOM 915 C C . ARG A 1 117 ? 7.505 -2.007 -22.795 1.00 91.00 117 ARG A C 1
ATOM 917 O O . ARG A 1 117 ? 8.479 -1.447 -23.285 1.00 91.00 117 ARG A O 1
ATOM 924 N N . ARG A 1 118 ? 7.522 -2.528 -21.564 1.00 92.19 118 ARG A N 1
ATOM 925 C CA . ARG A 1 118 ? 8.698 -2.483 -20.683 1.00 92.19 118 ARG A CA 1
ATOM 926 C C . ARG A 1 118 ? 9.871 -3.255 -21.283 1.00 92.19 118 ARG A C 1
ATOM 928 O O . ARG A 1 118 ? 11.004 -2.801 -21.201 1.00 92.19 118 ARG A O 1
ATOM 935 N N . LYS A 1 119 ? 9.609 -4.414 -21.890 1.00 94.75 119 LYS A N 1
ATOM 936 C CA . LYS A 1 119 ? 10.632 -5.229 -22.552 1.00 94.75 119 LYS A CA 1
ATOM 937 C C . LYS A 1 119 ? 11.188 -4.542 -23.799 1.00 94.75 119 LYS A C 1
ATOM 939 O O . LYS A 1 119 ? 12.395 -4.573 -23.994 1.00 94.75 119 LYS A O 1
ATOM 944 N N . ALA A 1 120 ? 10.336 -3.911 -24.607 1.00 94.50 120 ALA A N 1
ATOM 945 C CA . ALA A 1 120 ? 10.758 -3.137 -25.771 1.00 94.50 120 ALA A CA 1
ATOM 946 C C . ALA A 1 120 ? 11.629 -1.940 -25.364 1.00 94.50 120 ALA A C 1
ATOM 948 O O . ALA A 1 120 ? 12.713 -1.777 -25.909 1.00 94.50 120 ALA A O 1
ATOM 949 N N . GLN A 1 121 ? 11.210 -1.182 -24.344 1.00 93.31 121 GLN A N 1
ATOM 950 C CA . GLN A 1 121 ? 12.005 -0.084 -23.779 1.00 93.31 121 GLN A CA 1
ATOM 951 C C . GLN A 1 121 ? 13.350 -0.570 -23.229 1.00 93.31 121 GLN A C 1
ATOM 953 O O . GLN A 1 121 ? 14.374 0.057 -23.467 1.00 93.31 121 GLN A O 1
ATOM 958 N N . GLN A 1 122 ? 13.371 -1.705 -22.522 1.00 91.75 122 GLN A N 1
ATOM 959 C CA . GLN A 1 122 ? 14.622 -2.282 -22.030 1.00 91.75 122 GLN A CA 1
ATOM 960 C C . GLN A 1 122 ? 15.535 -2.719 -23.183 1.00 91.75 122 GLN A C 1
ATOM 962 O O . GLN A 1 122 ? 16.731 -2.468 -23.130 1.00 91.75 122 GLN A O 1
ATOM 967 N N . ALA A 1 123 ? 14.982 -3.329 -24.236 1.00 94.00 123 ALA A N 1
ATOM 968 C CA . ALA A 1 123 ? 15.748 -3.736 -25.410 1.00 94.00 123 ALA A CA 1
ATOM 969 C C . ALA A 1 123 ? 16.318 -2.536 -26.184 1.00 94.00 123 ALA A C 1
ATOM 971 O O . ALA A 1 123 ? 17.430 -2.625 -26.695 1.00 94.00 123 ALA A O 1
ATOM 972 N N . GLU A 1 124 ? 15.584 -1.424 -26.248 1.00 93.88 124 GLU A N 1
ATOM 973 C CA . GLU A 1 124 ? 16.048 -0.164 -26.838 1.00 93.88 124 GLU A CA 1
ATOM 974 C C . GLU A 1 124 ? 17.195 0.440 -26.017 1.00 93.88 124 GLU A C 1
ATOM 976 O O . GLU A 1 124 ? 18.267 0.681 -26.562 1.00 93.88 124 GLU A O 1
ATOM 981 N N . MET A 1 125 ? 17.032 0.550 -24.694 1.00 91.06 125 MET A N 1
ATOM 982 C CA . MET A 1 125 ? 18.090 0.988 -23.772 1.00 91.06 125 MET A CA 1
ATOM 983 C C . MET A 1 125 ? 19.345 0.101 -23.847 1.00 91.06 125 MET A C 1
ATOM 985 O O . MET A 1 125 ? 20.473 0.595 -23.809 1.00 91.06 125 MET A O 1
ATOM 989 N N . ASP A 1 126 ? 19.170 -1.219 -23.946 1.00 92.00 126 ASP A N 1
ATOM 990 C CA . ASP A 1 126 ? 20.281 -2.164 -24.073 1.00 92.00 126 ASP A CA 1
ATOM 991 C C . ASP A 1 126 ? 20.974 -2.018 -25.439 1.00 92.00 126 ASP A C 1
ATOM 993 O O . ASP A 1 126 ? 22.204 -2.051 -25.506 1.00 92.00 126 ASP A O 1
ATOM 997 N N . ALA A 1 127 ? 20.214 -1.797 -26.518 1.00 92.69 127 ALA A N 1
ATOM 998 C CA . ALA A 1 127 ? 20.758 -1.528 -27.848 1.00 92.69 127 ALA A CA 1
ATOM 999 C C . ALA A 1 127 ? 21.542 -0.208 -27.889 1.00 92.69 127 ALA A C 1
ATOM 1001 O O . ALA A 1 127 ? 22.649 -0.181 -28.427 1.00 92.69 127 ALA A O 1
ATOM 1002 N N . GLU A 1 128 ? 21.029 0.857 -27.267 1.00 91.75 128 GLU A N 1
ATOM 1003 C CA . GLU A 1 128 ? 21.739 2.130 -27.103 1.00 91.75 128 GLU A CA 1
ATOM 1004 C C . GLU A 1 128 ? 23.022 1.958 -26.291 1.00 91.75 128 GLU A C 1
ATOM 1006 O O . GLU A 1 128 ? 24.070 2.477 -26.671 1.00 91.75 128 GLU A O 1
ATOM 1011 N N . ARG A 1 129 ? 22.983 1.186 -25.199 1.00 90.31 129 ARG A N 1
ATOM 1012 C CA . ARG A 1 129 ? 24.170 0.895 -24.386 1.00 90.31 129 ARG A CA 1
ATOM 1013 C C . ARG A 1 129 ? 25.237 0.151 -25.186 1.00 90.31 129 ARG A C 1
ATOM 1015 O O . ARG A 1 129 ? 26.417 0.476 -25.063 1.00 90.31 129 ARG A O 1
ATOM 1022 N N . VAL A 1 130 ? 24.840 -0.838 -25.986 1.00 91.38 130 VAL A N 1
ATOM 1023 C CA . VAL A 1 130 ? 25.758 -1.572 -26.870 1.00 91.38 130 VAL A CA 1
ATOM 1024 C C . VAL A 1 130 ? 26.318 -0.643 -27.948 1.00 91.38 130 VAL A C 1
ATOM 1026 O O . VAL A 1 130 ? 27.527 -0.639 -28.170 1.00 91.38 130 VAL A O 1
ATOM 1029 N N . ALA A 1 131 ? 25.475 0.191 -28.562 1.00 90.50 131 ALA A N 1
ATOM 1030 C CA . ALA A 1 131 ? 25.907 1.176 -29.547 1.00 90.50 131 ALA A CA 1
ATOM 1031 C C . ALA A 1 131 ? 26.917 2.161 -28.939 1.00 90.50 131 ALA A C 1
ATOM 1033 O O . ALA A 1 131 ? 27.992 2.347 -29.499 1.00 90.50 131 ALA A O 1
ATOM 1034 N N . TYR A 1 132 ? 26.634 2.702 -27.752 1.00 88.31 132 TYR A N 1
ATOM 1035 C CA . TYR A 1 132 ? 27.526 3.603 -27.022 1.00 88.31 132 TYR A CA 1
ATOM 1036 C C . TYR A 1 132 ? 28.883 2.959 -26.703 1.00 88.31 132 TYR A C 1
ATOM 1038 O O . TYR A 1 132 ? 29.918 3.604 -26.839 1.00 88.31 132 TYR A O 1
ATOM 1046 N N . GLN A 1 133 ? 28.894 1.677 -26.317 1.00 88.56 133 GLN A N 1
ATOM 1047 C CA . GLN A 1 133 ? 30.130 0.915 -26.087 1.00 88.56 133 GLN A CA 1
ATOM 1048 C C . GLN A 1 133 ? 30.919 0.643 -27.373 1.00 88.56 133 GLN A C 1
ATOM 1050 O O . GLN A 1 133 ? 32.125 0.424 -27.304 1.00 88.56 133 GLN A O 1
ATOM 1055 N N . SER A 1 134 ? 30.250 0.635 -28.528 1.00 86.62 134 SER A N 1
ATOM 1056 C CA . SER A 1 134 ? 30.880 0.414 -29.833 1.00 86.62 134 SER A CA 1
ATOM 1057 C C . SER A 1 134 ? 31.428 1.685 -30.489 1.00 86.62 134 SER A C 1
ATOM 1059 O O . SER A 1 134 ? 32.117 1.580 -31.501 1.00 86.62 134 SER A O 1
ATOM 1061 N N . VAL A 1 135 ? 31.143 2.871 -29.936 1.00 87.56 135 VAL A N 1
ATOM 1062 C CA . VAL A 1 135 ? 31.718 4.131 -30.425 1.00 87.56 135 VAL A CA 1
ATOM 1063 C C . VAL A 1 135 ? 33.197 4.188 -30.044 1.00 87.56 135 VAL A C 1
ATOM 1065 O O . VAL A 1 135 ? 33.543 4.133 -28.862 1.00 87.56 135 VAL A O 1
ATOM 1068 N N . ASP A 1 136 ? 34.070 4.324 -31.043 1.00 85.88 136 ASP A N 1
ATOM 1069 C CA . ASP A 1 136 ? 35.491 4.577 -30.815 1.00 85.88 136 ASP A CA 1
ATOM 1070 C C . ASP A 1 136 ? 35.714 6.051 -30.459 1.00 85.88 136 ASP A C 1
ATOM 1072 O O . ASP A 1 136 ? 35.808 6.922 -31.320 1.00 85.88 136 ASP A O 1
ATOM 1076 N N . TRP A 1 137 ? 35.800 6.334 -29.161 1.00 85.50 137 TRP A N 1
ATOM 1077 C CA . TRP A 1 137 ? 36.071 7.676 -28.644 1.00 85.50 137 TRP A CA 1
ATOM 1078 C C . TRP A 1 137 ? 37.514 8.160 -28.881 1.00 85.50 137 TRP A C 1
ATOM 1080 O O . TRP A 1 137 ? 37.814 9.310 -28.560 1.00 85.50 137 TRP A O 1
ATOM 1090 N N . HIS A 1 138 ? 38.412 7.325 -29.421 1.00 81.06 138 HIS A N 1
ATOM 1091 C CA . HIS A 1 138 ? 39.776 7.736 -29.781 1.00 81.06 138 HIS A CA 1
ATOM 1092 C C . HIS A 1 138 ? 39.883 8.247 -31.224 1.00 81.06 138 HIS A C 1
ATOM 1094 O O . HIS A 1 138 ? 40.890 8.870 -31.560 1.00 81.06 138 HIS A O 1
ATOM 1100 N N . ASP A 1 139 ? 38.858 8.039 -32.055 1.00 85.06 139 ASP A N 1
ATOM 1101 C CA . ASP A 1 139 ? 38.765 8.607 -33.402 1.00 85.06 139 ASP A CA 1
ATOM 1102 C C . ASP A 1 139 ? 38.122 10.001 -33.352 1.00 85.06 139 ASP A C 1
ATOM 1104 O O . ASP A 1 139 ? 36.972 10.214 -33.739 1.00 85.06 139 ASP A O 1
ATOM 1108 N N . PHE A 1 140 ? 38.852 10.965 -32.790 1.00 82.69 140 PHE A N 1
ATOM 1109 C CA . PHE A 1 140 ? 38.417 12.358 -32.744 1.00 82.69 140 PHE A CA 1
ATOM 1110 C C . PHE A 1 140 ? 39.255 13.230 -33.678 1.00 82.69 140 PHE A C 1
ATOM 1112 O O . PHE A 1 140 ? 40.480 13.134 -33.742 1.00 82.69 140 PHE A O 1
ATOM 1119 N N . VAL A 1 141 ? 38.581 14.153 -34.366 1.00 84.50 141 VAL A N 1
ATOM 1120 C CA . VAL A 1 141 ? 39.225 15.224 -35.129 1.00 84.50 141 VAL A CA 1
ATOM 1121 C C . VAL A 1 141 ? 39.095 16.508 -34.324 1.00 84.50 141 VAL A C 1
ATOM 1123 O O . VAL A 1 141 ? 37.995 17.034 -34.153 1.00 84.50 141 VAL A O 1
ATOM 1126 N N . VAL A 1 142 ? 40.217 17.015 -33.811 1.00 85.06 142 VAL A N 1
ATOM 1127 C CA . VAL A 1 142 ? 40.254 18.329 -33.153 1.00 85.06 142 VAL A CA 1
ATOM 1128 C C . VAL A 1 142 ? 40.112 19.399 -34.228 1.00 85.06 142 VAL A C 1
ATOM 1130 O O . VAL A 1 142 ? 41.017 19.593 -35.037 1.00 85.06 142 VAL A O 1
ATOM 1133 N N . VAL A 1 143 ? 38.958 20.063 -34.254 1.00 87.69 143 VAL A N 1
ATOM 1134 C CA . VAL A 1 143 ? 38.660 21.133 -35.219 1.00 87.69 143 VAL A CA 1
ATOM 1135 C C . VAL A 1 143 ? 39.196 22.477 -34.730 1.00 87.69 143 VAL A C 1
ATOM 1137 O O . VAL A 1 143 ? 39.712 23.258 -35.524 1.00 87.69 143 VAL A O 1
ATOM 1140 N N . GLU A 1 144 ? 39.105 22.737 -33.427 1.00 85.19 144 GLU A N 1
ATOM 1141 C CA . GLU A 1 144 ? 39.509 24.003 -32.824 1.00 85.19 144 GLU A CA 1
ATOM 1142 C C . GLU A 1 144 ? 39.809 23.799 -31.337 1.00 85.19 144 GLU A C 1
ATOM 1144 O O . GLU A 1 144 ? 39.119 23.043 -30.650 1.00 85.19 144 GLU A O 1
ATOM 1149 N N . THR A 1 145 ? 40.842 24.475 -30.844 1.00 83.12 145 THR A N 1
ATOM 1150 C CA . THR A 1 145 ? 41.171 24.519 -29.420 1.00 83.12 145 THR A CA 1
ATOM 1151 C C . THR A 1 145 ? 40.701 25.862 -28.885 1.00 83.12 145 THR A C 1
ATOM 1153 O O . THR A 1 145 ? 41.209 26.899 -29.30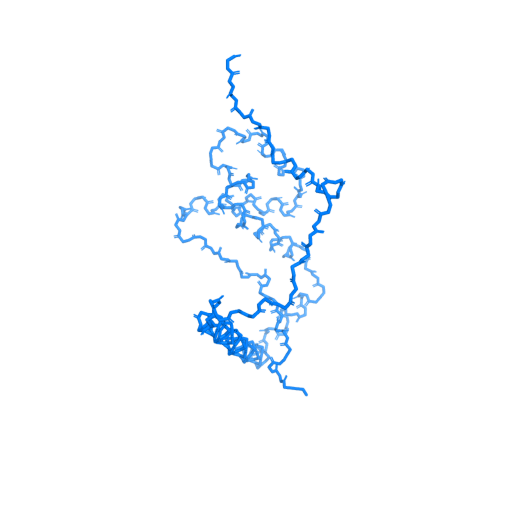2 1.00 83.12 145 THR A O 1
ATOM 1156 N N . ILE A 1 146 ? 39.733 25.848 -27.970 1.00 83.50 146 ILE A N 1
ATOM 1157 C CA . ILE A 1 146 ? 39.294 27.062 -27.277 1.00 83.50 146 ILE A CA 1
ATOM 1158 C C . ILE A 1 146 ? 40.296 27.339 -26.154 1.00 83.50 146 ILE A C 1
ATOM 1160 O O . ILE A 1 146 ? 40.378 26.579 -25.188 1.00 83.50 146 ILE A O 1
ATOM 1164 N N . GLU A 1 147 ? 41.065 28.416 -26.284 1.00 77.75 147 GLU A N 1
ATOM 1165 C CA . GLU A 1 147 ? 41.923 28.919 -25.212 1.00 77.75 147 GLU A CA 1
ATOM 1166 C C . GLU A 1 147 ? 41.100 29.840 -24.311 1.00 77.75 147 GLU A C 1
ATOM 1168 O O . GLU A 1 147 ? 40.704 30.935 -24.710 1.00 77.75 147 GLU A O 1
ATOM 1173 N N . PHE A 1 148 ? 40.821 29.387 -23.089 1.00 78.81 148 PHE A N 1
ATOM 1174 C CA . PHE A 1 148 ? 40.187 30.235 -22.087 1.00 78.81 148 PHE A CA 1
ATOM 1175 C C . PHE A 1 148 ? 41.245 31.178 -21.493 1.00 78.81 148 PHE A C 1
ATOM 1177 O O . PHE A 1 148 ? 42.260 30.694 -20.978 1.00 78.81 148 PHE A O 1
ATOM 1184 N N . PRO A 1 149 ? 41.053 32.508 -21.548 1.00 79.00 149 PRO A N 1
ATOM 1185 C CA . PRO A 1 149 ? 41.929 33.434 -20.847 1.00 79.00 149 PRO A CA 1
ATOM 1186 C C . PRO A 1 149 ? 41.851 33.174 -19.337 1.00 79.00 149 PRO A C 1
ATOM 1188 O O . PRO A 1 149 ? 40.793 32.844 -18.804 1.00 79.00 149 PRO A O 1
ATOM 1191 N N . VAL A 1 150 ? 42.9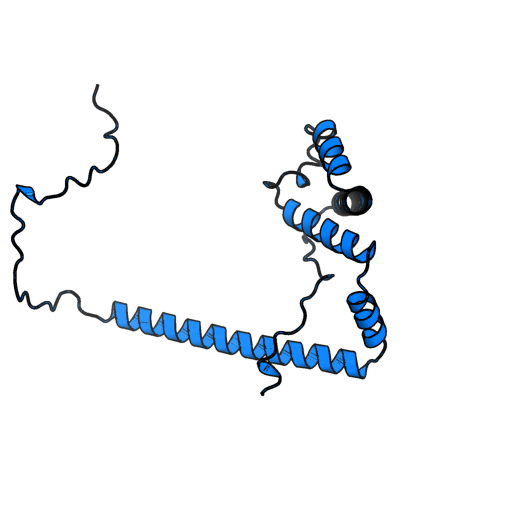80 33.338 -18.641 1.00 65.25 150 VAL A N 1
ATOM 1192 C CA . VAL A 1 150 ? 43.142 33.001 -17.210 1.00 65.25 150 VAL A CA 1
ATOM 1193 C C . VAL A 1 150 ? 42.099 33.692 -16.311 1.00 65.25 150 VAL A C 1
ATOM 1195 O O . VAL A 1 150 ? 41.729 33.140 -15.281 1.00 65.25 150 VAL A O 1
ATOM 1198 N N . ASP A 1 151 ? 41.567 34.845 -16.731 1.00 67.00 151 ASP A N 1
ATOM 1199 C CA . ASP A 1 151 ? 40.523 35.599 -16.018 1.00 67.00 151 ASP A CA 1
ATOM 1200 C C . ASP A 1 151 ? 39.110 34.974 -16.086 1.00 67.00 151 ASP A C 1
ATOM 1202 O O . ASP A 1 151 ? 38.258 35.316 -15.269 1.00 67.00 151 ASP A O 1
ATOM 1206 N N . GLU A 1 152 ? 38.833 34.060 -17.026 1.00 63.69 152 GLU A N 1
ATOM 1207 C CA . GLU A 1 152 ? 37.530 33.377 -17.165 1.00 63.69 152 GLU A CA 1
ATOM 1208 C C . GLU A 1 152 ? 37.529 31.954 -16.581 1.00 63.69 152 GLU A C 1
ATOM 1210 O O . GLU A 1 152 ? 36.509 31.257 -16.604 1.00 63.69 152 GLU A O 1
ATOM 1215 N N . MET A 1 153 ? 38.661 31.512 -16.024 1.00 60.41 153 MET A N 1
ATOM 1216 C CA . MET A 1 153 ? 38.780 30.224 -15.351 1.00 60.41 153 MET A CA 1
ATOM 1217 C C . MET A 1 153 ? 38.025 30.292 -14.016 1.00 60.41 153 MET A C 1
ATOM 1219 O O . MET A 1 153 ? 38.555 30.722 -12.995 1.00 60.41 153 MET A O 1
ATOM 1223 N N . LEU A 1 154 ? 36.745 29.909 -14.029 1.00 65.00 154 LEU A N 1
ATOM 1224 C CA . LEU A 1 154 ? 35.951 29.786 -12.810 1.00 65.00 154 LEU A CA 1
ATOM 1225 C C . LEU A 1 154 ? 36.661 28.821 -11.851 1.00 65.00 154 LEU A C 1
ATOM 1227 O O . LEU A 1 154 ? 36.768 27.627 -12.141 1.00 65.00 154 LEU A O 1
ATOM 1231 N N . ASP A 1 155 ? 37.091 29.329 -10.695 1.00 63.38 155 ASP A N 1
ATOM 1232 C CA . ASP A 1 155 ? 37.509 28.515 -9.557 1.00 63.38 155 ASP A CA 1
ATOM 1233 C C . ASP A 1 155 ? 36.315 27.664 -9.111 1.00 63.38 155 ASP A C 1
ATOM 1235 O O . ASP A 1 155 ? 35.487 28.061 -8.284 1.00 63.38 155 ASP A O 1
ATOM 1239 N N . LEU A 1 156 ? 36.196 26.467 -9.686 1.00 59.19 156 LEU A N 1
ATOM 1240 C CA . LEU A 1 156 ? 35.298 25.442 -9.188 1.00 59.19 156 LEU A CA 1
ATOM 1241 C C . LEU A 1 156 ? 35.894 24.959 -7.865 1.00 59.19 156 LEU A C 1
ATOM 1243 O O . LEU A 1 156 ? 36.664 24.000 -7.824 1.00 59.19 156 LEU A O 1
ATOM 1247 N N . ALA A 1 157 ? 35.578 25.683 -6.791 1.00 57.19 157 ALA A N 1
ATOM 1248 C CA . ALA A 1 157 ? 35.973 25.367 -5.431 1.00 57.19 157 ALA A CA 1
ATOM 1249 C C . ALA A 1 157 ? 35.412 23.989 -5.048 1.00 57.19 157 ALA A C 1
ATOM 1251 O O . ALA A 1 157 ? 34.315 23.853 -4.503 1.00 57.19 157 ALA A O 1
ATOM 1252 N N . LEU A 1 158 ? 36.176 22.945 -5.364 1.00 56.41 158 LEU A N 1
ATOM 1253 C CA . LEU A 1 158 ? 36.051 21.639 -4.743 1.00 56.41 158 LEU A CA 1
ATOM 1254 C C . LEU A 1 158 ? 36.200 21.857 -3.234 1.00 56.41 158 LEU A C 1
ATOM 1256 O O . LEU A 1 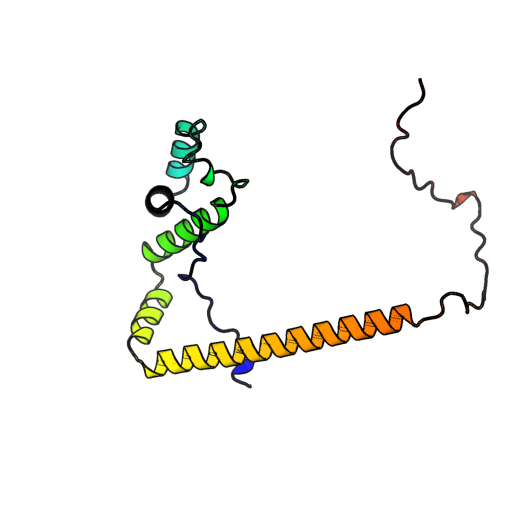158 ? 37.119 22.547 -2.798 1.00 56.41 158 LEU A O 1
ATOM 1260 N N . GLY A 1 159 ? 35.227 21.327 -2.489 1.00 57.19 159 GLY A N 1
ATOM 1261 C CA . GLY A 1 159 ? 34.953 21.591 -1.076 1.00 57.19 159 GLY A CA 1
ATOM 1262 C C . GLY A 1 159 ? 36.124 21.426 -0.093 1.00 57.19 159 GLY A C 1
ATOM 1263 O O . GLY A 1 159 ? 37.263 21.165 -0.475 1.00 57.19 159 GLY A O 1
ATOM 1264 N N . PRO A 1 160 ? 35.851 21.605 1.211 1.00 52.91 160 PRO A N 1
ATOM 1265 C CA . PRO A 1 160 ? 36.861 21.967 2.196 1.00 52.91 160 PRO A CA 1
ATOM 1266 C C . PRO A 1 160 ? 37.982 20.928 2.241 1.00 52.91 160 PRO A C 1
ATOM 1268 O O . PRO A 1 160 ? 37.743 19.748 2.501 1.00 52.91 160 PRO A O 1
ATOM 1271 N N . LYS A 1 161 ? 39.215 21.388 1.998 1.00 48.38 161 LYS A N 1
ATOM 1272 C CA . LYS A 1 161 ? 40.437 20.621 2.238 1.00 48.38 161 LYS A CA 1
ATOM 1273 C C . LYS A 1 161 ? 40.470 20.241 3.717 1.00 48.38 161 LYS A C 1
ATOM 1275 O O . LYS A 1 161 ? 40.694 21.079 4.585 1.00 48.38 161 LYS A O 1
ATOM 1280 N N . ALA A 1 162 ? 40.188 18.974 3.989 1.00 46.09 162 ALA A N 1
ATOM 1281 C CA . ALA A 1 162 ? 40.463 18.363 5.270 1.00 46.09 162 ALA A CA 1
ATOM 1282 C C . ALA A 1 162 ? 41.983 18.271 5.458 1.00 46.09 162 ALA A C 1
ATOM 1284 O O . ALA A 1 162 ? 42.653 17.637 4.648 1.00 46.09 162 ALA A O 1
ATOM 1285 N N . GLY A 1 163 ? 42.464 18.869 6.550 1.00 49.44 163 GLY A N 1
ATOM 1286 C CA . GLY A 1 163 ? 43.693 18.497 7.248 1.00 49.44 163 GLY A CA 1
ATOM 1287 C C . GLY A 1 163 ? 44.999 19.018 6.660 1.00 49.44 163 GLY A C 1
ATOM 1288 O O . GLY A 1 163 ? 45.500 18.454 5.699 1.00 49.44 163 GLY A O 1
ATOM 1289 N N . GLU A 1 164 ? 45.589 20.000 7.338 1.00 42.44 164 GLU A N 1
ATOM 1290 C CA . GLU A 1 164 ? 47.008 19.980 7.712 1.00 42.44 164 GLU A CA 1
ATOM 1291 C C . GLU A 1 164 ? 47.201 20.900 8.938 1.00 42.44 164 GLU A C 1
ATOM 1293 O O . GLU A 1 164 ? 46.892 22.086 8.871 1.00 42.44 164 GLU A O 1
ATOM 1298 N N . GLU A 1 165 ? 47.607 20.246 10.038 1.00 37.16 165 GLU A N 1
ATOM 1299 C CA . GLU A 1 165 ? 48.143 20.692 11.350 1.00 37.16 165 GLU A CA 1
ATOM 1300 C C . GLU A 1 165 ? 47.424 21.755 12.205 1.00 37.16 165 GLU A C 1
ATOM 1302 O O . GLU A 1 165 ? 47.446 22.966 11.895 1.00 37.16 165 GLU A O 1
#

pLDDT: mean 85.84, std 12.2, range [37.16, 96.31]

Sequence (165 aa):
GDPADRKPPPREFTLPHPALLVAVDVDIVKLTAQYTAAVGKPFLAGLAQREARNPQFDFLKPSHVLFAYFTALVDAYARCLAPSSAAREAVDSGIDKQKVLERVVHRWQYDKAQEERRKAQQAEMDAERVAYQSVDWHDFVVVETIEFPVDEMLDLALGPKAGEE